Protein AF-A0A5N5SUB2-F1 (afdb_monomer)

Nearest PDB structures (foldseek):
  1e2v-assembly3_C  TM=5.613E-01  e=8.407E+00  Chlamydomonas reinhardtii
  3anx-assembly1_B  TM=3.579E-01  e=5.332E+00  Thermus thermophilus HB8
  5vhs-assembly1_A  TM=3.909E-01  e=8.407E+00  Homo sapiens
  5vhi-assembly1_A  TM=2.775E-01  e=8.407E+00  Homo sapiens

Foldseek 3Di:
DPDPPVVVVVVVVVVVPPPPPPPPWDWAAADPVQGQWDWDAAPVRDIDTGHAQDKDWGDQPDEWIWHWHQDPPRIIIIDIGGQDQDQDPNDGDQFPSRDTPPVSNND

Mean predicted aligned error: 12.75 Å

Radius of gyration: 20.39 Å; Cα contacts (8 Å, |Δi|>4): 178; chains: 1; bounding box: 44×64×30 Å

Structure (mmCIF, N/CA/C/O backbone):
data_AF-A0A5N5SUB2-F1
#
_entry.id   AF-A0A5N5SUB2-F1
#
loop_
_atom_site.group_PDB
_atom_site.id
_atom_site.type_symbol
_atom_site.label_atom_id
_atom_site.label_alt_id
_atom_site.label_comp_id
_atom_site.label_asym_id
_atom_site.label_entity_id
_atom_site.label_seq_id
_atom_site.pdbx_PDB_ins_code
_atom_site.Cartn_x
_atom_site.Cartn_y
_atom_site.Cartn_z
_atom_site.occupancy
_atom_site.B_iso_or_equiv
_atom_site.auth_seq_id
_atom_site.auth_comp_id
_atom_site.auth_asym_id
_atom_site.auth_atom_id
_atom_site.pdbx_PDB_model_num
ATOM 1 N N . MET A 1 1 ? 1.102 56.565 14.267 1.00 42.94 1 MET A N 1
ATOM 2 C CA . MET A 1 1 ? 1.610 55.591 13.273 1.00 42.94 1 MET A CA 1
ATOM 3 C C . MET A 1 1 ? 0.423 55.016 12.513 1.00 42.94 1 MET A C 1
ATOM 5 O O . MET A 1 1 ? -0.371 54.307 13.114 1.00 42.94 1 MET A O 1
ATOM 9 N N . LYS A 1 2 ? 0.231 55.389 11.240 1.00 48.25 2 LYS A N 1
ATOM 10 C CA . LYS A 1 2 ? -0.819 54.811 10.382 1.00 48.25 2 LYS A CA 1
ATOM 11 C C . LYS A 1 2 ? -0.290 53.488 9.830 1.00 48.25 2 LYS A C 1
ATOM 13 O O . LYS A 1 2 ? 0.577 53.493 8.962 1.00 48.25 2 LYS A O 1
ATOM 18 N N . LEU A 1 3 ? -0.753 52.375 10.394 1.00 44.12 3 LEU A N 1
ATOM 19 C CA . LEU A 1 3 ? -0.439 51.040 9.897 1.00 44.12 3 LEU A CA 1
ATOM 20 C C . LEU A 1 3 ? -1.123 50.880 8.529 1.00 44.12 3 LEU A C 1
ATOM 22 O O . LEU A 1 3 ? -2.344 50.969 8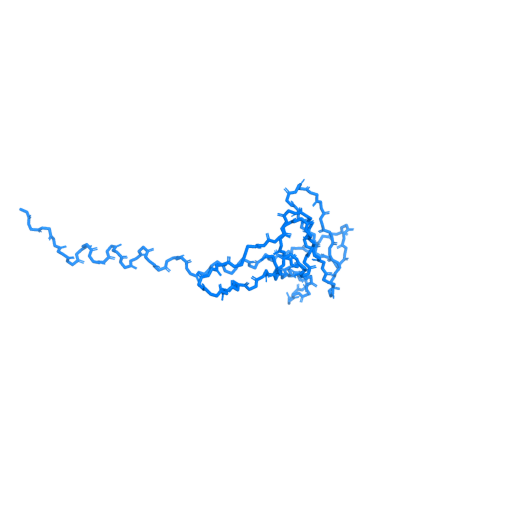.426 1.00 44.12 3 LEU A O 1
ATOM 26 N N . ASN A 1 4 ? -0.323 50.750 7.471 1.00 52.75 4 ASN A N 1
ATOM 27 C CA . ASN A 1 4 ? -0.787 50.701 6.085 1.00 52.75 4 ASN A CA 1
ATOM 28 C C . ASN A 1 4 ? -1.598 49.414 5.850 1.00 52.75 4 ASN A C 1
ATOM 30 O O . ASN A 1 4 ? -1.030 48.326 5.775 1.00 52.75 4 ASN A O 1
ATOM 34 N N . ILE A 1 5 ? -2.921 49.542 5.713 1.00 58.53 5 ILE A N 1
ATOM 35 C CA . ILE A 1 5 ? -3.878 48.434 5.512 1.00 58.53 5 ILE A CA 1
ATOM 36 C C . ILE A 1 5 ? -3.509 47.565 4.292 1.00 58.53 5 ILE A C 1
ATOM 38 O O . ILE A 1 5 ? -3.696 46.350 4.317 1.00 58.53 5 ILE A O 1
ATOM 42 N N . HIS A 1 6 ? -2.884 48.152 3.266 1.00 55.88 6 HIS A N 1
ATOM 43 C CA . HIS A 1 6 ? -2.381 47.425 2.095 1.00 55.88 6 HIS A CA 1
ATOM 44 C C . HIS A 1 6 ? -1.263 46.421 2.421 1.00 55.88 6 HIS A C 1
ATOM 46 O O . HIS A 1 6 ? -1.183 45.372 1.784 1.00 55.88 6 HIS A O 1
ATOM 52 N N . LEU A 1 7 ? -0.433 46.701 3.434 1.00 55.50 7 LEU A N 1
ATOM 53 C CA . LEU A 1 7 ? 0.658 45.812 3.839 1.00 55.50 7 LEU A CA 1
ATOM 54 C C . LEU A 1 7 ? 0.131 44.583 4.600 1.00 55.50 7 LEU A C 1
ATOM 56 O O . LEU A 1 7 ? 0.672 43.493 4.447 1.00 55.50 7 LEU A O 1
ATOM 60 N N . MET A 1 8 ? -0.963 44.733 5.360 1.00 56.28 8 MET A N 1
ATOM 61 C CA . MET A 1 8 ? -1.640 43.600 6.010 1.00 56.28 8 MET A CA 1
ATOM 62 C C . MET A 1 8 ? -2.350 42.687 5.005 1.00 56.28 8 MET A C 1
ATOM 64 O O . MET A 1 8 ? -2.350 41.472 5.181 1.00 56.28 8 MET A O 1
ATOM 68 N N . PHE A 1 9 ? -2.935 43.253 3.946 1.00 56.50 9 PHE A N 1
ATOM 69 C CA . PHE A 1 9 ? -3.673 42.470 2.951 1.00 56.50 9 PHE A CA 1
ATOM 70 C C . PHE A 1 9 ? -2.740 41.600 2.095 1.00 56.50 9 PHE A C 1
ATOM 72 O O . PHE A 1 9 ? -3.043 40.438 1.840 1.00 56.50 9 PHE A O 1
ATOM 79 N N . LEU A 1 10 ? -1.561 42.118 1.729 1.00 54.22 10 LEU A N 1
ATOM 80 C CA . LEU A 1 10 ? -0.535 41.358 0.999 1.00 54.22 10 LEU A CA 1
ATOM 81 C C . LEU A 1 10 ? 0.007 40.161 1.795 1.00 54.22 10 LEU A C 1
ATOM 83 O O . LEU A 1 10 ? 0.326 39.130 1.210 1.00 54.22 10 LEU A O 1
ATOM 87 N N . LEU A 1 11 ? 0.066 40.279 3.123 1.00 54.09 11 LEU A N 1
ATOM 88 C CA . LEU A 1 11 ? 0.547 39.2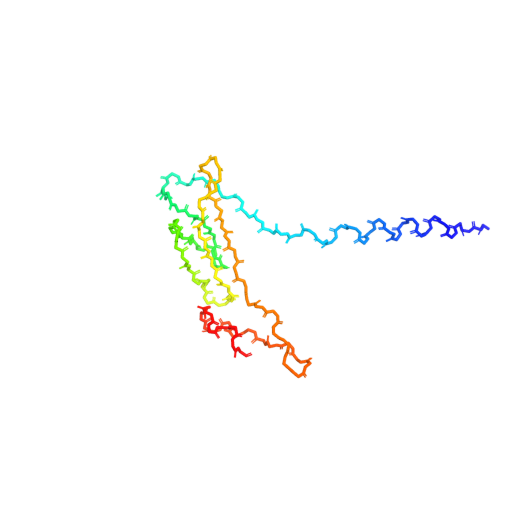23 4.016 1.00 54.09 11 LEU A CA 1
ATOM 89 C C . LEU A 1 11 ? -0.478 38.093 4.211 1.00 54.09 11 LEU A C 1
ATOM 91 O O . LEU A 1 11 ? -0.098 36.951 4.441 1.00 54.09 11 LEU A O 1
ATOM 95 N N . LEU A 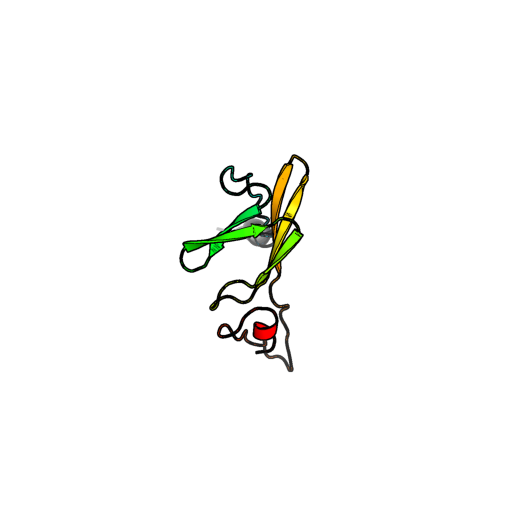1 12 ? -1.774 38.389 4.089 1.00 53.31 12 LEU A N 1
ATOM 96 C CA . LEU A 1 12 ? -2.847 37.394 4.201 1.00 53.31 12 LEU A CA 1
ATOM 97 C C . LEU A 1 12 ? -3.011 36.547 2.928 1.00 53.31 12 LEU A C 1
ATOM 99 O O . LEU A 1 12 ? -3.333 35.364 3.023 1.00 53.31 12 LEU A O 1
ATOM 103 N N . VAL A 1 13 ? -2.757 37.114 1.743 1.00 57.50 13 VAL A N 1
ATOM 104 C CA . VAL A 1 13 ? -2.934 36.400 0.462 1.00 57.50 13 VAL A CA 1
ATOM 105 C C . VAL A 1 13 ? -1.815 35.378 0.206 1.00 57.50 13 VAL A C 1
ATOM 107 O O . VAL A 1 13 ? -2.067 34.337 -0.398 1.00 57.50 13 VAL A O 1
ATOM 110 N N . THR A 1 14 ? -0.600 35.601 0.714 1.00 54.34 14 THR A N 1
ATOM 111 C CA . THR A 1 14 ? 0.519 34.650 0.560 1.00 54.34 14 THR A CA 1
ATOM 112 C C . THR A 1 14 ? 0.377 33.392 1.421 1.00 54.34 14 THR A C 1
A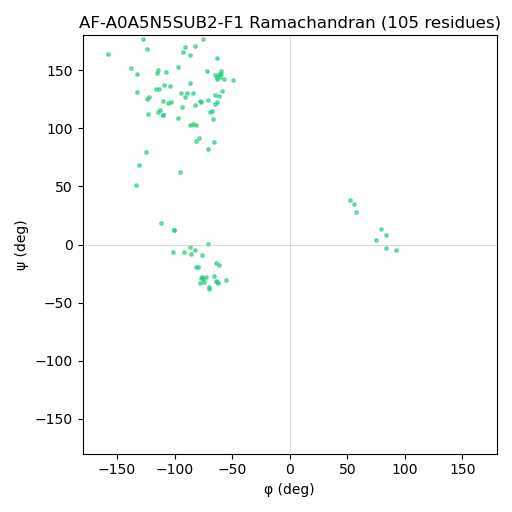TOM 114 O O . THR A 1 14 ? 0.849 32.332 1.021 1.00 54.34 14 THR A O 1
ATOM 117 N N . ILE A 1 1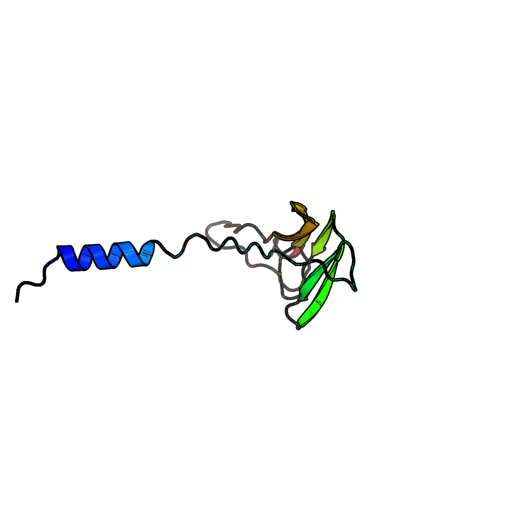5 ? -0.313 33.464 2.564 1.00 55.16 15 ILE A N 1
ATOM 118 C CA . ILE A 1 15 ? -0.459 32.325 3.490 1.00 55.16 15 ILE A CA 1
ATOM 119 C C . ILE A 1 15 ? -1.496 31.305 2.982 1.00 55.16 15 ILE A C 1
ATOM 121 O O . ILE A 1 15 ? -1.365 30.109 3.232 1.00 55.16 15 ILE A O 1
ATOM 125 N N . ILE A 1 16 ? -2.503 31.742 2.220 1.00 55.03 16 ILE A N 1
ATOM 126 C CA . ILE A 1 16 ? -3.601 30.872 1.754 1.00 55.03 16 ILE A CA 1
ATOM 127 C C . ILE A 1 16 ? -3.200 30.044 0.512 1.00 55.03 16 ILE A C 1
ATOM 129 O O . ILE A 1 16 ? -3.795 29.003 0.238 1.00 55.03 16 ILE A O 1
ATOM 133 N N . GLY A 1 17 ? -2.158 30.452 -0.223 1.00 48.41 17 GLY A N 1
ATOM 134 C CA . GLY A 1 17 ? -1.759 29.831 -1.494 1.00 48.41 17 GLY A CA 1
ATOM 135 C C . GLY A 1 17 ? -1.015 28.492 -1.404 1.00 48.41 17 GLY A C 1
ATOM 136 O O . GLY A 1 17 ? -0.816 27.856 -2.435 1.00 48.41 17 GLY A O 1
ATOM 137 N N . VAL A 1 18 ? -0.601 28.042 -0.214 1.00 53.97 18 VAL A N 1
ATOM 138 C CA . VAL A 1 18 ? 0.321 26.891 -0.071 1.00 53.97 18 VAL A CA 1
ATOM 139 C C . VAL A 1 18 ? -0.377 25.575 0.321 1.00 53.97 18 VAL A C 1
ATOM 141 O O . VAL A 1 18 ? 0.253 24.524 0.331 1.00 53.97 18 VAL A O 1
ATOM 144 N N . CYS A 1 19 ? -1.682 25.580 0.616 1.00 49.56 19 CYS A N 1
ATOM 145 C CA . CYS A 1 19 ? -2.346 24.416 1.230 1.00 49.56 19 CYS A CA 1
ATOM 146 C C . CYS A 1 19 ? -2.975 23.389 0.266 1.00 49.56 19 CYS A C 1
ATOM 148 O O . CYS A 1 19 ? -3.425 22.348 0.735 1.00 49.56 19 CYS A O 1
ATOM 150 N N . ASN A 1 20 ? -3.030 23.626 -1.051 1.00 51.22 20 ASN A N 1
ATOM 151 C CA . ASN A 1 20 ? -3.916 22.848 -1.942 1.00 51.22 20 ASN A CA 1
ATOM 152 C C . ASN A 1 20 ? -3.249 21.902 -2.958 1.00 51.22 20 ASN A C 1
ATOM 154 O O . ASN A 1 20 ? -3.916 21.458 -3.887 1.00 51.22 20 ASN A O 1
ATOM 158 N N . ALA A 1 21 ? -1.983 21.519 -2.789 1.00 44.34 21 ALA A N 1
ATOM 159 C CA . ALA A 1 21 ? -1.341 20.563 -3.701 1.00 44.34 21 ALA A CA 1
ATOM 160 C C . ALA A 1 21 ? -0.565 19.467 -2.960 1.00 44.34 21 ALA A C 1
ATOM 162 O O . ALA A 1 21 ? 0.594 19.203 -3.250 1.00 44.34 21 ALA A O 1
ATOM 163 N N . ALA A 1 22 ? -1.209 18.805 -1.999 1.00 45.34 22 ALA A N 1
ATOM 164 C CA . ALA A 1 22 ? -0.713 17.547 -1.445 1.00 45.34 22 ALA A CA 1
ATOM 165 C C . ALA A 1 22 ? -1.387 16.362 -2.157 1.00 45.34 22 ALA A C 1
ATOM 167 O O . ALA A 1 22 ? -2.116 15.582 -1.546 1.00 45.34 22 ALA A O 1
ATOM 168 N N . VAL A 1 23 ? -1.169 16.231 -3.469 1.00 44.97 23 VAL A N 1
ATOM 169 C CA . VAL A 1 23 ? -1.344 14.932 -4.131 1.00 44.97 23 VAL A CA 1
ATOM 170 C C . VAL A 1 23 ? -0.073 14.155 -3.799 1.00 44.97 23 VAL A C 1
ATOM 172 O O . VAL A 1 23 ? 0.954 14.336 -4.445 1.00 44.97 23 VAL A O 1
ATOM 175 N N . ALA A 1 24 ? -0.102 13.393 -2.704 1.00 45.00 24 ALA A N 1
ATOM 176 C CA . ALA A 1 24 ? 1.025 12.574 -2.267 1.00 45.00 24 ALA A CA 1
ATOM 177 C C . ALA A 1 24 ? 1.186 11.392 -3.233 1.00 45.00 24 ALA A C 1
ATOM 179 O O . ALA A 1 24 ? 0.658 10.306 -3.013 1.00 45.00 24 ALA A O 1
ATOM 180 N N . PHE A 1 25 ? 1.849 11.655 -4.354 1.00 48.88 25 PHE A N 1
ATOM 181 C CA . PHE A 1 25 ? 2.322 10.646 -5.283 1.00 48.88 25 PHE A CA 1
ATOM 182 C C . PHE A 1 25 ? 3.700 10.203 -4.799 1.00 48.88 25 PHE A C 1
ATOM 184 O O . PHE A 1 25 ? 4.680 10.936 -4.940 1.00 48.88 25 PHE A O 1
ATOM 191 N N . GLU A 1 26 ? 3.772 9.037 -4.165 1.00 55.41 26 GLU A N 1
ATOM 192 C CA . GLU A 1 26 ? 5.053 8.453 -3.778 1.00 55.41 26 GLU A CA 1
ATOM 193 C C . GLU A 1 26 ? 5.611 7.692 -4.987 1.00 55.41 26 GLU A C 1
ATOM 195 O O . GLU A 1 26 ? 5.137 6.611 -5.338 1.00 55.41 26 GLU A O 1
ATOM 200 N N . ILE A 1 27 ? 6.607 8.282 -5.658 1.00 57.44 27 ILE A N 1
ATOM 201 C CA . ILE A 1 27 ? 7.426 7.560 -6.638 1.00 57.44 27 ILE A CA 1
ATOM 202 C C . ILE A 1 27 ? 8.265 6.559 -5.850 1.00 57.44 27 ILE A C 1
ATOM 204 O O . ILE A 1 27 ? 9.122 6.964 -5.062 1.00 57.44 27 ILE A O 1
ATOM 208 N N . LEU A 1 28 ? 8.024 5.266 -6.061 1.00 63.69 28 LEU A N 1
ATOM 209 C CA . LEU A 1 28 ? 8.836 4.211 -5.469 1.00 63.69 28 LEU A CA 1
ATOM 210 C C . LEU A 1 28 ? 9.927 3.791 -6.453 1.00 63.69 28 LEU A C 1
ATOM 212 O O . LEU A 1 28 ? 9.670 3.493 -7.625 1.00 63.69 28 LEU A O 1
ATOM 216 N N . TYR A 1 29 ? 11.154 3.742 -5.945 1.00 62.88 29 TYR A N 1
ATOM 217 C CA . TYR A 1 29 ? 12.282 3.165 -6.659 1.00 62.88 29 TYR A CA 1
ATOM 218 C C . TYR A 1 29 ? 12.152 1.635 -6.708 1.00 62.88 29 TYR A C 1
ATOM 220 O O . TYR A 1 29 ? 11.579 1.041 -5.791 1.00 62.88 29 TYR A O 1
ATOM 228 N N . PRO A 1 30 ? 12.671 0.986 -7.762 1.00 66.56 30 PRO A N 1
ATOM 229 C CA . PRO A 1 30 ? 12.645 -0.465 -7.875 1.00 66.56 30 PRO A CA 1
ATOM 230 C C . PRO A 1 30 ? 13.450 -1.127 -6.750 1.00 66.56 30 PRO A C 1
ATOM 232 O O . PRO A 1 30 ? 14.642 -0.864 -6.597 1.00 66.56 30 PRO A O 1
ATOM 235 N N . ASP A 1 31 ? 12.789 -1.996 -5.985 1.00 73.50 31 ASP A N 1
ATOM 236 C CA . ASP A 1 31 ? 13.416 -2.834 -4.964 1.00 73.50 31 ASP A CA 1
ATOM 237 C C . ASP A 1 31 ? 14.022 -4.088 -5.634 1.00 73.50 31 ASP A C 1
ATOM 239 O O . ASP A 1 31 ? 13.286 -4.843 -6.283 1.00 73.50 31 ASP A O 1
ATOM 243 N N . PRO A 1 32 ? 15.346 -4.321 -5.533 1.00 79.25 32 PRO A N 1
ATOM 244 C CA . PRO A 1 32 ? 15.991 -5.482 -6.144 1.00 79.25 32 PRO A CA 1
ATOM 245 C C . PRO A 1 32 ? 15.551 -6.822 -5.533 1.00 79.25 32 PRO A C 1
ATOM 247 O O . PRO A 1 32 ? 15.566 -7.826 -6.249 1.00 79.25 32 PRO A O 1
ATOM 250 N N . ASP A 1 33 ? 15.131 -6.853 -4.265 1.00 86.25 33 ASP A N 1
ATOM 251 C CA . ASP A 1 33 ? 14.672 -8.077 -3.590 1.00 86.25 33 ASP A CA 1
ATOM 252 C C . ASP A 1 33 ? 13.224 -8.430 -3.972 1.00 86.25 33 ASP A C 1
ATOM 254 O O . ASP A 1 33 ? 12.781 -9.580 -3.857 1.00 86.25 33 ASP A O 1
ATOM 258 N N . HIS A 1 34 ? 12.481 -7.446 -4.481 1.00 85.19 34 HIS A N 1
ATOM 259 C CA . HIS A 1 34 ? 11.083 -7.569 -4.878 1.00 85.19 34 HIS A CA 1
ATOM 260 C C . HIS A 1 34 ? 10.855 -6.992 -6.284 1.00 85.19 34 HIS A C 1
ATOM 262 O O . HIS A 1 34 ? 10.171 -5.975 -6.447 1.00 85.19 34 HIS A O 1
ATOM 268 N N . PRO A 1 35 ? 11.394 -7.646 -7.335 1.00 85.69 35 PRO A N 1
ATOM 269 C CA . PRO A 1 35 ? 11.247 -7.163 -8.699 1.00 85.69 35 PRO A CA 1
ATOM 270 C C . PRO A 1 35 ? 9.768 -7.093 -9.105 1.00 85.69 35 PRO A C 1
ATOM 272 O O . PRO A 1 35 ? 8.960 -7.951 -8.746 1.00 85.69 35 PRO A O 1
ATOM 275 N N . ASN A 1 36 ? 9.420 -6.076 -9.899 1.00 88.06 36 ASN A N 1
ATOM 276 C CA . ASN A 1 36 ? 8.054 -5.824 -10.383 1.00 88.06 36 ASN A CA 1
ATOM 277 C C . ASN A 1 36 ? 7.005 -5.688 -9.266 1.00 88.06 36 ASN A C 1
ATOM 279 O O . ASN A 1 36 ? 5.859 -6.107 -9.439 1.00 88.06 36 ASN A O 1
ATOM 283 N N . SER A 1 37 ? 7.387 -5.109 -8.129 1.00 89.94 37 SER A N 1
ATOM 284 C CA . SER A 1 37 ? 6.485 -4.859 -7.007 1.00 89.94 37 SER A CA 1
ATOM 285 C C . SER A 1 37 ? 6.725 -3.478 -6.404 1.00 89.94 37 SER A C 1
ATOM 287 O O . SER A 1 37 ? 7.836 -2.952 -6.431 1.00 89.94 37 SER A O 1
ATOM 289 N N . CYS A 1 38 ? 5.680 -2.903 -5.823 1.00 88.31 38 CYS A N 1
ATOM 290 C CA . CYS A 1 38 ? 5.775 -1.749 -4.945 1.00 88.31 38 CYS A CA 1
ATOM 291 C C . CYS A 1 38 ? 5.965 -2.250 -3.515 1.00 88.31 38 CYS A C 1
ATOM 293 O O . CYS A 1 38 ? 5.194 -3.093 -3.048 1.00 88.31 38 CYS A O 1
ATOM 295 N N . VAL A 1 3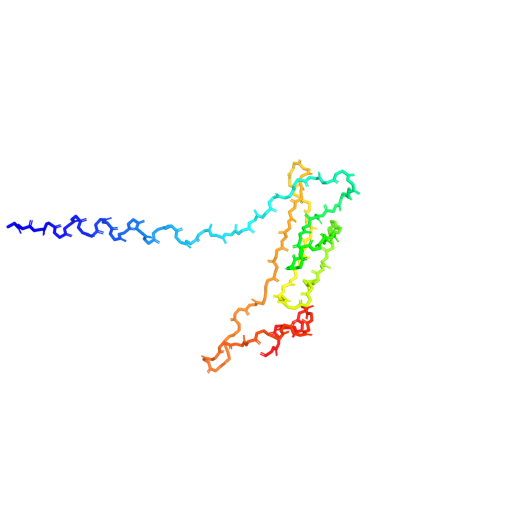9 ? 6.961 -1.714 -2.815 1.00 88.44 39 VAL A N 1
ATOM 296 C CA . VAL A 1 39 ? 7.260 -2.065 -1.423 1.00 88.44 39 VAL A CA 1
ATOM 297 C C . VAL A 1 39 ? 7.017 -0.846 -0.546 1.00 88.44 39 VAL A C 1
ATOM 299 O O . VAL A 1 39 ? 7.708 0.160 -0.658 1.00 88.44 39 VAL A O 1
ATOM 302 N N . THR A 1 40 ? 6.021 -0.925 0.328 1.00 85.44 40 THR A N 1
ATOM 303 C CA . THR A 1 40 ? 5.700 0.137 1.292 1.00 85.44 40 THR A CA 1
ATOM 304 C C . THR A 1 40 ? 5.623 -0.430 2.708 1.00 85.44 40 THR A C 1
ATOM 306 O O . THR A 1 40 ? 5.777 -1.633 2.914 1.00 85.44 40 THR A O 1
ATOM 309 N N . LEU A 1 41 ? 5.404 0.423 3.704 1.00 84.56 41 LEU A N 1
ATOM 310 C CA . LEU A 1 41 ? 5.213 0.016 5.093 1.00 84.56 41 LEU A CA 1
ATOM 311 C C . LEU A 1 41 ? 3.758 0.223 5.506 1.00 84.56 41 LEU A C 1
ATOM 313 O O . LEU A 1 41 ? 3.162 1.263 5.233 1.00 84.56 41 LEU A O 1
ATOM 317 N N . ASP A 1 42 ? 3.196 -0.752 6.215 1.00 79.69 42 ASP A N 1
ATOM 318 C CA . ASP A 1 42 ? 1.896 -0.582 6.852 1.00 79.69 42 ASP A CA 1
ATOM 319 C C . ASP A 1 42 ? 1.966 0.301 8.117 1.00 79.69 42 ASP A C 1
ATOM 321 O O . ASP A 1 42 ? 3.031 0.723 8.577 1.00 79.69 42 ASP A O 1
ATOM 325 N N . SER A 1 43 ? 0.808 0.558 8.733 1.00 72.38 43 SER A N 1
ATOM 326 C CA . SER A 1 43 ? 0.695 1.341 9.975 1.00 72.38 43 SER A CA 1
ATOM 327 C C . SER A 1 43 ? 1.440 0.732 11.174 1.00 72.38 43 SER A C 1
ATOM 329 O O . SER A 1 43 ? 1.720 1.434 12.146 1.00 72.38 43 SER A O 1
ATOM 331 N N . LYS A 1 44 ? 1.791 -0.556 11.110 1.00 80.50 44 LYS A N 1
ATOM 332 C CA . LYS A 1 44 ? 2.584 -1.296 12.101 1.00 80.50 44 LYS A CA 1
ATOM 333 C C . LYS A 1 44 ? 4.049 -1.447 11.669 1.00 80.50 44 LYS A C 1
ATOM 335 O O . LYS A 1 44 ? 4.778 -2.215 12.296 1.00 80.50 44 LYS A O 1
ATOM 340 N N . ARG A 1 45 ? 4.486 -0.712 10.637 1.00 79.94 45 ARG A N 1
ATOM 341 C CA . ARG A 1 45 ? 5.821 -0.778 10.020 1.00 79.94 45 ARG A CA 1
ATOM 342 C C . ARG A 1 45 ? 6.199 -2.163 9.485 1.00 79.94 45 ARG A C 1
ATOM 344 O O . ARG A 1 45 ? 7.381 -2.498 9.435 1.00 79.94 45 ARG A O 1
ATOM 351 N N . LYS A 1 46 ? 5.224 -2.979 9.094 1.00 83.19 46 LYS A N 1
ATOM 352 C CA . LYS A 1 46 ? 5.477 -4.224 8.364 1.00 83.19 46 LYS A CA 1
ATOM 353 C C . LYS A 1 46 ? 5.549 -3.932 6.873 1.00 83.19 46 LYS A C 1
ATOM 355 O O . LYS A 1 46 ? 4.732 -3.169 6.361 1.00 83.19 46 LYS A O 1
ATOM 360 N N . SER A 1 47 ? 6.500 -4.562 6.189 1.00 85.75 47 SER A N 1
ATOM 361 C CA . SER A 1 47 ? 6.608 -4.469 4.735 1.00 85.75 47 SER A CA 1
ATOM 362 C C . SER A 1 47 ? 5.351 -5.017 4.069 1.00 85.75 47 SER A C 1
ATOM 364 O O . SER A 1 47 ? 4.921 -6.140 4.344 1.00 85.75 47 SER A O 1
ATOM 366 N N . LEU A 1 48 ? 4.777 -4.210 3.189 1.00 87.00 48 LEU A N 1
ATOM 367 C CA . LEU A 1 48 ? 3.667 -4.553 2.324 1.00 87.00 48 LEU A CA 1
ATOM 368 C C . LEU A 1 48 ? 4.185 -4.552 0.888 1.00 87.00 48 LEU A C 1
ATOM 370 O O . LEU A 1 48 ? 4.608 -3.520 0.371 1.00 87.00 48 LEU A O 1
ATOM 374 N N . ILE A 1 49 ? 4.162 -5.729 0.273 1.00 90.31 49 ILE A N 1
ATOM 375 C CA . ILE A 1 49 ? 4.648 -5.957 -1.085 1.00 90.31 49 ILE A CA 1
ATOM 376 C C . ILE A 1 49 ? 3.426 -6.126 -1.980 1.00 90.31 49 ILE A C 1
ATOM 378 O O . ILE A 1 49 ? 2.582 -6.990 -1.726 1.00 90.31 49 ILE A O 1
ATOM 382 N N . ILE A 1 50 ? 3.315 -5.283 -3.001 1.00 92.00 50 ILE A N 1
ATOM 383 C CA . ILE A 1 50 ? 2.171 -5.249 -3.912 1.00 92.00 50 ILE A CA 1
ATOM 384 C C . ILE A 1 50 ? 2.704 -5.446 -5.332 1.00 92.00 50 ILE A C 1
ATOM 386 O O . ILE A 1 50 ? 3.403 -4.559 -5.829 1.00 92.00 50 ILE A O 1
ATOM 390 N N . PRO A 1 51 ? 2.406 -6.577 -5.991 1.00 92.06 51 PRO A N 1
ATOM 391 C CA . PRO A 1 51 ? 2.823 -6.807 -7.369 1.00 92.06 51 PRO A CA 1
ATOM 392 C C . PRO A 1 51 ? 2.263 -5.749 -8.323 1.00 92.06 51 PRO A C 1
ATOM 394 O O . PRO A 1 51 ? 1.149 -5.254 -8.140 1.00 92.06 51 PRO A O 1
ATOM 397 N N . VAL A 1 52 ? 3.018 -5.415 -9.368 1.00 92.00 52 VAL A N 1
ATOM 398 C CA . VAL A 1 52 ? 2.551 -4.502 -10.421 1.00 92.00 52 VAL A CA 1
ATOM 399 C C . VAL A 1 52 ? 1.285 -5.051 -11.084 1.00 92.00 52 VAL A C 1
ATOM 401 O O . VAL A 1 52 ? 1.241 -6.208 -11.497 1.00 92.00 52 VAL A O 1
ATOM 404 N N . GLY A 1 53 ? 0.270 -4.198 -11.222 1.00 91.12 53 GLY A N 1
ATOM 405 C CA . GLY A 1 53 ? -1.050 -4.540 -11.752 1.00 91.12 53 GLY A CA 1
ATOM 406 C C . GLY A 1 53 ? -2.006 -5.136 -10.714 1.00 91.12 53 GLY A C 1
ATOM 407 O O . GLY A 1 53 ? -3.165 -5.385 -11.045 1.00 91.12 53 GLY A O 1
ATOM 408 N N . GLU A 1 54 ? -1.559 -5.356 -9.473 1.00 93.44 54 GLU A N 1
ATOM 409 C CA . GLU A 1 54 ? -2.422 -5.819 -8.388 1.00 93.44 54 GLU A CA 1
ATOM 410 C C . GLU A 1 54 ? -2.921 -4.685 -7.491 1.00 93.44 54 GLU A C 1
ATOM 412 O O . GLU A 1 54 ? -2.271 -3.655 -7.284 1.00 93.44 54 GLU A O 1
ATOM 417 N N . LYS A 1 55 ? -4.086 -4.954 -6.898 1.00 93.12 55 LYS A N 1
ATOM 418 C CA . LYS A 1 55 ? -4.733 -4.144 -5.872 1.00 93.12 55 LYS A CA 1
ATOM 419 C C . LYS A 1 55 ? -4.769 -4.907 -4.561 1.00 93.12 55 LYS A C 1
ATOM 421 O O . LYS A 1 55 ? -5.119 -6.089 -4.535 1.00 93.12 55 LYS A O 1
ATOM 426 N N . ARG A 1 56 ? -4.411 -4.242 -3.466 1.00 91.81 56 ARG A N 1
ATOM 427 C CA . ARG A 1 56 ? -4.460 -4.816 -2.119 1.00 91.81 56 ARG A CA 1
ATOM 428 C C . ARG A 1 56 ? -5.133 -3.842 -1.154 1.00 91.81 56 ARG A C 1
ATOM 430 O O . ARG A 1 56 ? -4.747 -2.672 -1.112 1.00 91.81 56 ARG A O 1
ATOM 437 N N . PRO A 1 57 ? -6.106 -4.298 -0.346 1.00 91.38 57 PRO A N 1
ATOM 438 C CA . PRO A 1 57 ? -6.640 -3.468 0.719 1.00 91.38 57 PRO A CA 1
ATOM 439 C C . PRO A 1 57 ? -5.552 -3.203 1.761 1.00 91.38 57 PRO A C 1
ATOM 441 O O . PRO A 1 57 ? -4.721 -4.069 2.057 1.00 91.38 57 PRO A O 1
ATOM 444 N N . ALA A 1 58 ? -5.582 -2.011 2.347 1.00 87.50 58 ALA A N 1
ATOM 445 C CA . ALA A 1 58 ? -4.768 -1.698 3.507 1.00 87.50 58 ALA A CA 1
ATOM 446 C C . ALA A 1 58 ? -5.102 -2.644 4.674 1.00 87.50 58 ALA A C 1
ATOM 448 O O . ALA A 1 58 ? -6.252 -3.073 4.811 1.00 87.50 58 ALA A O 1
ATOM 449 N N . PRO A 1 59 ? -4.133 -2.958 5.548 1.00 87.00 59 PRO A N 1
ATOM 450 C CA . PRO A 1 59 ? -4.408 -3.750 6.738 1.00 87.00 59 PRO A CA 1
ATOM 451 C C . PRO A 1 59 ? -5.384 -3.052 7.697 1.00 87.00 59 PRO A C 1
ATOM 453 O O . PRO A 1 59 ? -5.558 -1.831 7.678 1.00 87.00 59 PRO A O 1
ATOM 456 N N . LEU A 1 60 ? -5.994 -3.857 8.575 1.00 86.56 60 LEU A N 1
ATOM 457 C CA . LEU A 1 60 ? -6.970 -3.405 9.573 1.00 86.56 60 LEU A CA 1
ATOM 458 C C . LEU A 1 60 ? -6.469 -2.194 10.374 1.00 86.56 60 LEU A C 1
ATOM 460 O O . LEU A 1 60 ? -5.295 -2.115 10.748 1.00 86.56 60 LEU A O 1
ATOM 464 N N . GLY A 1 61 ? -7.381 -1.269 10.674 1.00 85.12 61 GLY A N 1
ATOM 465 C CA . GLY A 1 61 ? -7.053 0.041 11.245 1.00 85.12 61 GLY A CA 1
ATOM 466 C C . GLY A 1 61 ? -6.855 1.144 10.198 1.00 85.12 61 GLY A C 1
ATOM 467 O O . GLY A 1 61 ? -6.677 2.306 10.561 1.00 85.12 61 GLY A O 1
ATOM 468 N N . SER A 1 62 ? -6.901 0.812 8.908 1.00 87.25 62 SER A N 1
ATOM 469 C CA . SER A 1 62 ? -6.859 1.746 7.781 1.00 87.25 62 SER A CA 1
ATOM 470 C C . SER A 1 62 ? -7.948 1.405 6.766 1.00 87.25 62 SER A C 1
ATOM 472 O O . SER A 1 62 ? -8.260 0.235 6.580 1.00 87.25 62 SER A O 1
ATOM 474 N N . CYS A 1 63 ? -8.513 2.418 6.104 1.00 88.56 63 CYS A N 1
ATOM 475 C CA . CYS A 1 63 ? -9.574 2.227 5.118 1.00 88.56 63 CYS A CA 1
ATOM 476 C C . CYS A 1 63 ? -9.200 2.852 3.768 1.00 88.56 63 CYS A C 1
ATOM 478 O O . CYS A 1 63 ? -9.569 3.975 3.429 1.00 88.56 63 CYS A O 1
ATOM 480 N N . TYR A 1 64 ? -8.375 2.130 3.016 1.00 89.62 64 TYR A N 1
ATOM 481 C CA . TYR A 1 64 ? -7.996 2.471 1.649 1.00 89.62 64 TYR A CA 1
ATOM 482 C C . TYR A 1 64 ? -7.513 1.217 0.915 1.00 89.62 64 TYR A C 1
ATOM 484 O O . TYR A 1 64 ? -7.190 0.205 1.540 1.00 89.62 64 TYR A O 1
ATOM 492 N N . GLU A 1 65 ? -7.452 1.291 -0.405 1.00 92.62 65 GLU A N 1
ATOM 493 C CA . GLU A 1 65 ? -6.809 0.312 -1.275 1.00 92.62 65 GLU A CA 1
ATOM 494 C C . GLU A 1 65 ? -5.515 0.896 -1.837 1.00 92.62 65 GLU A C 1
ATOM 496 O O . GLU A 1 65 ? -5.393 2.112 -2.019 1.00 92.62 65 GLU A O 1
ATOM 501 N N . LEU A 1 66 ? -4.540 0.026 -2.069 1.00 92.50 66 LEU A N 1
ATOM 502 C CA . LEU A 1 66 ? -3.291 0.355 -2.733 1.00 92.50 66 LEU A CA 1
ATOM 503 C C . LEU A 1 66 ? -3.196 -0.419 -4.044 1.00 92.50 66 LEU A C 1
ATOM 505 O O . LEU A 1 66 ? -3.423 -1.629 -4.071 1.00 92.50 66 LEU A O 1
ATOM 509 N N . GLU A 1 67 ? -2.816 0.273 -5.107 1.00 93.69 67 GLU A N 1
ATOM 510 C CA . GLU A 1 67 ? -2.578 -0.294 -6.430 1.00 93.69 67 GLU A CA 1
ATOM 511 C C . GLU A 1 67 ? -1.147 0.013 -6.863 1.00 93.69 67 GLU A C 1
ATOM 513 O O . GLU A 1 67 ? -0.726 1.173 -6.848 1.00 93.69 67 GLU A O 1
ATOM 518 N N . CYS A 1 68 ? -0.396 -1.017 -7.252 1.00 92.25 68 CYS A N 1
ATOM 519 C CA . CYS A 1 68 ? 0.947 -0.827 -7.785 1.00 92.25 68 CYS A CA 1
ATOM 520 C C . CYS A 1 68 ? 0.911 -0.739 -9.310 1.00 92.25 68 CYS A C 1
ATOM 522 O O . CYS A 1 68 ? 0.560 -1.700 -9.991 1.00 92.25 68 CYS A O 1
ATOM 524 N N . ASN A 1 69 ? 1.331 0.397 -9.854 1.00 91.12 69 ASN A N 1
ATOM 525 C CA . ASN A 1 69 ? 1.376 0.660 -11.285 1.00 91.12 69 ASN A CA 1
ATOM 526 C C . ASN A 1 69 ? 2.813 0.846 -11.765 1.00 91.12 69 ASN A C 1
ATOM 528 O O . ASN A 1 69 ? 3.662 1.391 -11.062 1.00 91.12 69 ASN A O 1
ATOM 532 N N . LYS A 1 70 ? 3.088 0.435 -13.004 1.00 88.00 70 LYS A N 1
ATOM 533 C CA . LYS A 1 70 ? 4.360 0.745 -13.658 1.00 88.00 70 LYS A CA 1
ATOM 534 C C . LYS A 1 70 ? 4.328 2.192 -14.148 1.00 88.00 70 LYS A C 1
ATOM 536 O O . LYS A 1 70 ? 3.428 2.563 -14.897 1.00 88.00 70 LYS A O 1
ATOM 541 N N . ALA A 1 71 ? 5.293 2.996 -13.720 1.00 82.38 71 ALA A N 1
ATOM 542 C CA . ALA A 1 71 ? 5.463 4.369 -14.176 1.00 82.38 71 ALA A CA 1
ATOM 543 C C . ALA A 1 71 ? 6.431 4.438 -15.369 1.00 82.38 71 ALA A C 1
ATOM 545 O O . ALA A 1 71 ? 7.169 3.492 -15.670 1.00 82.38 71 ALA A O 1
ATOM 546 N N . GLU A 1 72 ? 6.436 5.579 -16.058 1.00 77.62 72 GLU A N 1
ATOM 547 C CA . GLU A 1 72 ? 7.401 5.844 -17.124 1.00 77.62 72 GLU A CA 1
ATOM 548 C C . GLU A 1 72 ? 8.841 5.834 -16.577 1.00 77.62 72 GLU A C 1
ATOM 550 O O . GLU A 1 72 ? 9.103 6.184 -15.423 1.00 77.62 72 GLU A O 1
ATOM 555 N N . GLY A 1 73 ? 9.792 5.385 -17.399 1.00 74.25 73 GLY A N 1
ATOM 556 C CA . GLY A 1 73 ? 11.206 5.312 -17.009 1.00 74.25 73 GLY A CA 1
ATOM 557 C C . GLY A 1 73 ? 11.586 4.114 -16.129 1.00 74.25 73 GLY A C 1
ATOM 558 O O . GLY A 1 73 ? 12.683 4.100 -15.583 1.00 74.25 73 GLY A O 1
ATOM 559 N N . GLY A 1 74 ? 10.717 3.104 -15.996 1.00 71.44 74 GLY A N 1
ATOM 560 C CA . GLY A 1 74 ? 11.023 1.879 -15.241 1.00 71.44 74 GLY A CA 1
ATOM 561 C C . GLY A 1 74 ? 10.803 1.986 -13.730 1.00 71.44 74 GLY A C 1
ATOM 562 O O . GLY A 1 74 ? 11.149 1.056 -13.008 1.00 71.44 74 GLY A O 1
ATOM 563 N N . ASN A 1 75 ? 10.208 3.087 -13.268 1.00 80.69 75 ASN A N 1
ATOM 564 C CA . ASN A 1 75 ? 9.814 3.273 -11.874 1.00 80.69 75 ASN A CA 1
ATOM 565 C C . ASN A 1 75 ? 8.466 2.607 -11.571 1.00 80.69 75 ASN A C 1
ATOM 567 O O . ASN A 1 75 ? 7.728 2.200 -12.477 1.00 80.69 75 ASN A O 1
ATOM 571 N N . PHE A 1 76 ? 8.119 2.558 -10.286 1.00 85.12 76 PHE A N 1
ATOM 572 C CA . PHE A 1 76 ? 6.806 2.130 -9.826 1.00 85.12 76 PHE A CA 1
ATOM 573 C C . PHE A 1 76 ? 6.065 3.284 -9.153 1.00 85.12 76 PHE A C 1
ATOM 575 O O . PHE A 1 76 ? 6.654 4.200 -8.578 1.00 85.12 76 PHE A O 1
ATOM 582 N N . ASN A 1 77 ? 4.747 3.238 -9.257 1.00 87.06 77 ASN A N 1
ATOM 583 C CA . ASN A 1 77 ? 3.837 4.202 -8.678 1.00 87.06 77 ASN A CA 1
ATOM 584 C C . ASN A 1 77 ? 2.843 3.459 -7.792 1.00 87.06 77 ASN A C 1
ATOM 586 O O . ASN A 1 77 ? 2.147 2.558 -8.264 1.00 87.06 77 ASN A O 1
ATOM 590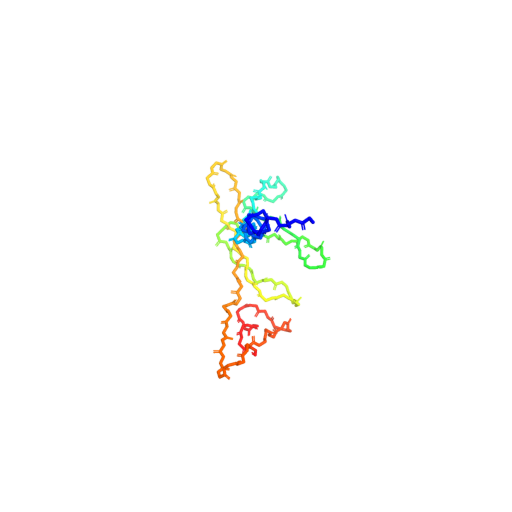 N N . LEU A 1 78 ? 2.756 3.871 -6.533 1.00 88.19 78 LEU A N 1
ATOM 591 C CA . LEU A 1 78 ? 1.766 3.357 -5.607 1.00 88.19 78 LEU A CA 1
ATOM 592 C C . LEU A 1 78 ? 0.572 4.314 -5.544 1.00 88.19 78 LEU A C 1
ATOM 594 O O . LEU A 1 78 ? 0.652 5.409 -4.989 1.00 88.19 78 LEU A O 1
ATOM 598 N N . VAL A 1 79 ? -0.558 3.889 -6.102 1.00 90.25 79 VAL A N 1
ATOM 599 C CA . VAL A 1 79 ? -1.801 4.662 -6.086 1.00 90.25 79 VAL A CA 1
ATOM 600 C C . VAL A 1 79 ? -2.615 4.273 -4.863 1.00 90.25 79 VAL A C 1
ATOM 602 O O . VAL A 1 79 ? -2.903 3.100 -4.639 1.00 90.25 79 VAL A O 1
ATOM 605 N N . LYS A 1 80 ? -3.008 5.273 -4.074 1.00 90.69 80 LYS A N 1
ATOM 606 C CA . LYS A 1 80 ? -3.859 5.102 -2.898 1.00 90.69 80 LYS A CA 1
ATOM 607 C C . LYS A 1 80 ? -5.289 5.538 -3.202 1.00 90.69 80 LYS A C 1
ATOM 609 O O . LYS A 1 80 ? -5.527 6.704 -3.514 1.00 90.69 80 LYS A O 1
ATOM 614 N N . THR A 1 81 ? -6.245 4.636 -3.018 1.00 90.31 81 THR A N 1
ATOM 615 C CA . THR A 1 81 ? -7.678 4.915 -3.172 1.00 90.31 81 THR A CA 1
ATOM 616 C C . THR A 1 81 ? -8.357 4.887 -1.808 1.00 90.31 81 THR A C 1
ATOM 618 O O . THR A 1 81 ? -8.467 3.840 -1.180 1.00 90.31 81 THR A O 1
ATOM 621 N N . THR A 1 82 ? -8.807 6.044 -1.323 1.00 87.56 82 THR A N 1
ATOM 622 C CA . THR A 1 82 ? -9.563 6.158 -0.064 1.00 87.56 82 THR A CA 1
ATOM 623 C C . THR A 1 82 ? -11.064 6.049 -0.311 1.00 87.56 82 THR A C 1
ATOM 625 O O . THR A 1 82 ? -11.526 6.136 -1.452 1.00 87.56 82 THR A O 1
ATOM 628 N N . CYS A 1 83 ? -11.852 5.922 0.757 1.00 84.00 83 CYS A N 1
ATOM 629 C CA . CYS A 1 83 ? -13.284 6.172 0.650 1.00 84.00 83 CYS A CA 1
ATOM 630 C C . CYS A 1 83 ? -13.530 7.592 0.125 1.00 84.00 83 CYS A C 1
ATOM 632 O O . CYS A 1 83 ? -12.820 8.541 0.477 1.00 84.00 83 CYS A O 1
ATOM 634 N N . GLY A 1 84 ? -14.548 7.750 -0.720 1.00 74.50 84 GLY A N 1
ATOM 635 C CA . GLY A 1 84 ? -15.098 9.075 -0.974 1.00 74.50 84 GLY A CA 1
ATOM 636 C C . GLY A 1 84 ? -15.688 9.619 0.326 1.00 74.50 84 GLY A C 1
ATOM 637 O O . GLY A 1 84 ? -16.250 8.856 1.110 1.00 74.50 84 GLY A O 1
ATOM 638 N N . LYS A 1 85 ? -15.581 10.931 0.569 1.00 68.69 85 LYS A N 1
ATOM 639 C CA . LYS A 1 85 ? -16.310 11.576 1.670 1.00 68.69 85 LYS A CA 1
ATOM 640 C C . LYS A 1 85 ? -17.809 11.494 1.370 1.00 68.69 85 LYS A C 1
ATOM 642 O O . LYS A 1 85 ? -18.360 12.385 0.729 1.00 68.69 85 LYS A O 1
ATOM 647 N N . ALA A 1 86 ? -18.458 10.414 1.786 1.00 65.69 86 ALA A N 1
ATOM 648 C CA . ALA A 1 86 ? -19.902 10.297 1.705 1.00 65.69 86 ALA A CA 1
ATOM 649 C C . ALA A 1 86 ? -20.516 11.133 2.835 1.00 65.69 86 ALA A C 1
ATOM 651 O O . ALA A 1 86 ? -20.205 10.944 4.013 1.00 65.69 86 ALA A O 1
ATOM 652 N N . VAL A 1 87 ? -21.368 12.089 2.465 1.00 65.56 87 VAL A N 1
ATOM 653 C CA . VAL A 1 87 ? -22.187 12.853 3.408 1.00 65.56 87 VAL A CA 1
ATOM 654 C C . VAL A 1 87 ? -23.630 12.417 3.207 1.00 65.56 87 VAL A C 1
ATOM 656 O O . VAL A 1 87 ? -24.221 12.704 2.167 1.00 65.56 87 VAL A O 1
ATOM 659 N N . ILE A 1 88 ? -24.198 11.723 4.190 1.00 67.50 88 ILE A N 1
ATOM 660 C CA . ILE A 1 88 ? -25.599 11.289 4.174 1.00 67.50 88 ILE A CA 1
ATOM 661 C C . ILE A 1 88 ? -26.338 12.11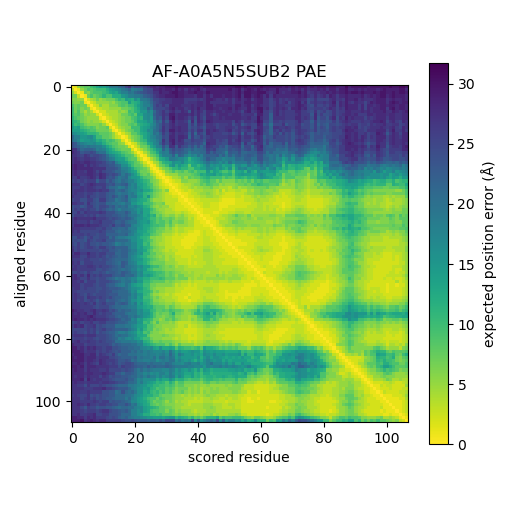1 5.230 1.00 67.50 88 ILE A C 1
ATOM 663 O O . ILE A 1 88 ? -25.942 12.139 6.394 1.00 67.50 88 ILE A O 1
ATOM 667 N N . ASN A 1 89 ? -27.397 12.822 4.832 1.00 72.62 89 ASN A N 1
ATOM 668 C CA . ASN A 1 89 ? -28.190 13.686 5.723 1.00 72.62 89 ASN A CA 1
ATOM 669 C C . ASN A 1 89 ? -27.351 14.702 6.529 1.00 72.62 89 ASN A C 1
ATOM 671 O O . ASN A 1 89 ? -27.611 14.946 7.706 1.00 72.62 89 ASN A O 1
ATOM 675 N N . GLY A 1 90 ? -26.313 15.277 5.913 1.00 74.31 90 GLY A N 1
ATOM 676 C CA . GLY A 1 90 ? -25.436 16.261 6.560 1.00 74.31 90 GLY A CA 1
ATOM 677 C C . GLY A 1 90 ? -24.438 15.678 7.567 1.00 74.31 90 GLY A C 1
ATOM 678 O O . GLY A 1 90 ? -23.695 16.441 8.181 1.00 74.31 90 GLY A O 1
ATOM 679 N N . LYS A 1 91 ? -24.382 14.349 7.727 1.00 73.00 91 LYS A N 1
ATOM 680 C CA . LYS A 1 91 ? -23.376 13.659 8.543 1.00 73.00 91 LYS A CA 1
ATOM 681 C C . LYS A 1 91 ? -22.330 13.003 7.652 1.00 73.00 91 LYS A C 1
ATOM 683 O O . LYS A 1 91 ? -22.668 12.386 6.644 1.00 73.00 91 LYS A O 1
ATOM 688 N N . VAL A 1 92 ? -21.064 13.145 8.037 1.00 75.25 92 VAL A N 1
ATOM 689 C CA . VAL A 1 92 ? -19.962 12.393 7.431 1.00 75.25 92 VAL A CA 1
ATOM 690 C C . VAL A 1 92 ? -20.098 10.943 7.884 1.00 75.25 92 VAL A C 1
ATOM 692 O O . VAL A 1 92 ? -20.188 10.684 9.081 1.00 75.25 92 VAL A O 1
ATOM 695 N N . VAL A 1 93 ? -20.163 10.031 6.920 1.00 74.44 93 VAL A N 1
ATOM 696 C CA . VAL A 1 93 ? -20.141 8.579 7.137 1.00 74.44 93 VAL A CA 1
ATOM 697 C C . VAL A 1 93 ? -18.771 8.221 7.726 1.00 74.44 93 VAL A C 1
ATOM 699 O O . VAL A 1 93 ? -17.743 8.566 7.135 1.00 74.44 93 VAL A O 1
ATOM 702 N N . GLU A 1 94 ? -18.744 7.627 8.921 1.00 79.56 94 GLU A N 1
ATOM 703 C CA . GLU A 1 94 ? -17.494 7.258 9.594 1.00 79.56 94 GLU A CA 1
ATOM 704 C C . GLU A 1 94 ? -17.004 5.897 9.092 1.00 79.56 94 GLU A C 1
ATOM 706 O O . GLU A 1 94 ? -17.732 4.914 9.070 1.00 79.56 94 GLU A O 1
ATOM 711 N N . GLU A 1 95 ? -15.732 5.814 8.710 1.00 86.12 95 GLU A N 1
ATOM 712 C CA . GLU A 1 95 ? -15.149 4.566 8.215 1.00 86.12 95 GLU A CA 1
ATOM 713 C C . GLU A 1 95 ? -15.115 3.482 9.306 1.00 86.12 95 GLU A C 1
ATOM 715 O O . GLU A 1 95 ? -14.537 3.676 10.383 1.00 86.12 95 GLU A O 1
ATOM 720 N N . ASN A 1 96 ? -15.623 2.286 8.998 1.00 87.75 96 ASN A N 1
ATOM 721 C CA . ASN A 1 96 ? -15.495 1.128 9.880 1.00 87.75 96 ASN A CA 1
ATOM 722 C C . ASN A 1 96 ? -14.119 0.462 9.704 1.00 87.75 96 ASN A C 1
ATOM 724 O O . ASN A 1 96 ? -13.939 -0.467 8.917 1.00 87.75 96 ASN A O 1
ATOM 728 N N . LYS A 1 97 ? -13.135 0.914 10.484 1.00 86.12 97 LYS A N 1
ATOM 729 C CA . LYS A 1 97 ? -11.736 0.441 10.424 1.00 86.12 97 LYS A CA 1
ATOM 730 C C . LYS A 1 97 ? -11.511 -0.984 10.958 1.00 86.12 97 LYS A C 1
ATOM 732 O O . LYS A 1 97 ? -10.368 -1.451 10.966 1.00 86.12 97 LYS A O 1
ATOM 737 N N . SER A 1 98 ? -12.566 -1.666 11.412 1.00 88.31 98 SER A N 1
ATOM 738 C CA . SER A 1 98 ? -12.524 -3.068 11.852 1.00 88.31 98 SER A CA 1
ATOM 739 C C . SER A 1 98 ? -12.694 -4.068 10.707 1.00 88.31 98 SER A C 1
ATOM 741 O O . SER A 1 98 ? -12.507 -5.264 10.924 1.00 88.31 98 SER A O 1
ATOM 743 N N . VAL A 1 99 ? -13.017 -3.598 9.500 1.00 90.56 99 VAL A N 1
ATOM 744 C CA . VAL A 1 99 ? -13.101 -4.412 8.279 1.00 90.56 99 VAL A CA 1
ATOM 745 C C . VAL A 1 99 ? -12.186 -3.842 7.189 1.00 90.56 99 VAL A C 1
ATOM 747 O O . VAL A 1 99 ? -11.635 -2.752 7.339 1.00 90.56 99 VAL A O 1
ATOM 750 N N . LEU A 1 100 ? -11.971 -4.596 6.109 1.00 90.88 100 LEU A N 1
ATOM 751 C CA . LEU A 1 100 ? -11.083 -4.200 5.011 1.00 90.88 100 LEU A CA 1
ATOM 752 C C . LEU A 1 100 ? -11.816 -3.347 3.964 1.00 90.88 100 LEU A C 1
ATOM 754 O O . LEU A 1 100 ? -13.045 -3.334 3.881 1.00 90.88 100 LEU A O 1
ATOM 758 N N . TYR A 1 101 ? -11.053 -2.643 3.128 1.00 89.94 101 TYR A N 1
ATOM 759 C CA . TYR A 1 101 ? -11.593 -1.970 1.945 1.00 89.94 101 TYR A CA 1
ATOM 760 C C . TYR A 1 101 ? -12.187 -2.998 0.957 1.00 89.94 101 TYR A C 1
ATOM 762 O O . TYR A 1 101 ? -11.615 -4.081 0.815 1.00 89.94 101 TYR A O 1
ATOM 770 N N . PRO A 1 102 ? -13.308 -2.703 0.265 1.00 90.56 102 PRO A N 1
ATOM 771 C CA . PRO A 1 102 ? -14.114 -1.474 0.319 1.00 90.56 102 PRO A CA 1
ATOM 772 C C . PRO A 1 102 ? -15.193 -1.464 1.416 1.00 90.56 102 PRO A C 1
ATOM 774 O O . PRO A 1 102 ? -15.896 -0.470 1.571 1.00 90.56 102 PRO A O 1
ATOM 777 N N . GLN A 1 103 ? -15.349 -2.548 2.183 1.00 89.19 103 GLN A N 1
ATOM 778 C CA . GLN A 1 103 ? -16.423 -2.701 3.179 1.00 89.19 103 GLN A CA 1
ATOM 779 C C . GLN A 1 103 ? -16.331 -1.646 4.287 1.00 89.19 103 GLN A C 1
ATOM 781 O O . GLN A 1 103 ? -17.349 -1.163 4.775 1.00 89.19 103 GLN A O 1
ATOM 786 N N . CYS A 1 104 ? -15.113 -1.228 4.638 1.00 89.00 104 CYS A N 1
ATOM 787 C CA . CYS A 1 104 ? -14.889 -0.179 5.630 1.00 89.00 104 CYS A CA 1
ATOM 788 C C . CYS A 1 104 ? -15.447 1.196 5.213 1.00 89.00 104 CYS A C 1
ATOM 790 O O . CYS A 1 104 ? -15.641 2.046 6.079 1.00 89.00 104 CYS A O 1
ATOM 792 N N . CYS A 1 105 ? -15.762 1.407 3.927 1.00 83.88 105 CYS A N 1
ATOM 793 C CA . CYS A 1 105 ? -16.368 2.642 3.416 1.00 83.88 105 CYS A CA 1
ATOM 794 C C . CYS A 1 105 ? -17.894 2.718 3.587 1.00 83.88 105 CYS A C 1
ATOM 796 O O . CYS A 1 105 ? -18.488 3.731 3.230 1.00 83.88 105 CYS A O 1
ATOM 798 N N . GLN A 1 106 ? -18.541 1.654 4.073 1.00 78.88 106 GLN A N 1
ATOM 799 C CA . GLN A 1 106 ? -20.000 1.570 4.233 1.00 78.88 106 GLN A CA 1
ATOM 800 C C . GLN A 1 106 ? -20.462 1.814 5.686 1.00 78.88 106 GLN A C 1
ATOM 802 O O . GLN A 1 106 ? -21.601 1.487 6.012 1.00 78.88 106 GLN A O 1
ATOM 807 N N . GLY A 1 107 ? -19.557 2.306 6.545 1.00 59.53 107 GLY A N 1
ATOM 808 C CA . GLY A 1 107 ? -19.701 2.390 8.007 1.00 59.53 107 GLY A CA 1
ATOM 809 C C . GLY A 1 107 ? -20.632 3.474 8.532 1.00 59.53 107 GLY A C 1
ATOM 810 O O . GLY A 1 107 ? -20.638 4.589 7.978 1.00 59.53 107 GLY A O 1
#

pLDDT: mean 75.47, std 15.77, range [42.94, 93.69]

Solvent-accessible surface area (backbone atoms only — not comparable to full-atom values): 6547 Å² total; per-residue (Å²): 134,86,77,59,66,69,62,58,52,61,60,56,60,63,67,68,72,74,77,85,77,82,76,83,72,53,78,41,75,75,42,86,94,43,71,72,34,38,79,49,64,47,99,83,68,45,83,42,79,34,46,54,81,36,75,45,56,36,62,75,73,34,56,24,35,38,32,17,38,80,39,82,93,78,33,31,32,55,47,76,47,60,63,75,91,49,66,60,96,88,38,74,59,52,67,34,35,90,37,46,42,74,64,8,65,75,65

Secondary structure (DSSP, 8-state):
----HHHHHHHHHHHHTTSS-----EEEPPPTTSTTEEEEE-TTS-EEEEETT-EEEPPTT--EEEEEEEPGGG-EEEEEEEPP--EETTEEPPP-TTS-TTGGGG-

Organism: NCBI:txid96803

InterPro domains:
  IPR029277 Single domain Von Willebrand factor type C domain [PF15430] (47-106)

Sequence (1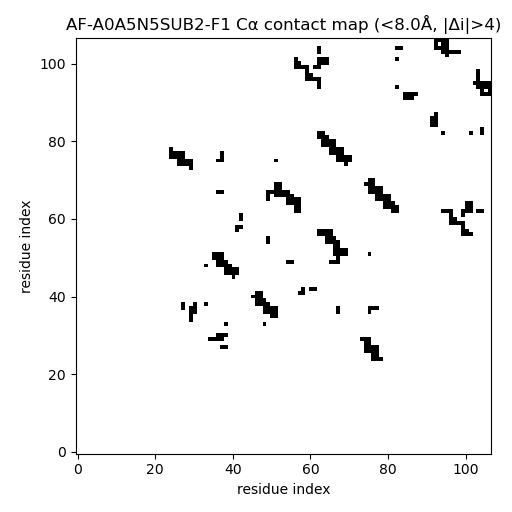07 aa):
MKLNIHLMFLLLVTIIGVCNAAVAFEILYPDPDHPNSCVTLDSKRKSLIIPVGEKRPAPLGSCYELECNKAEGGNFNLVKTTCGKAVINGKVVEENKSVLYPQCCQG